Protein AF-A0AAN8GAV7-F1 (afdb_monomer_lite)

Organism: Trichostrongylus colubriformis (NCBI:txid6319)

Foldseek 3Di:
DDQDDDLQQF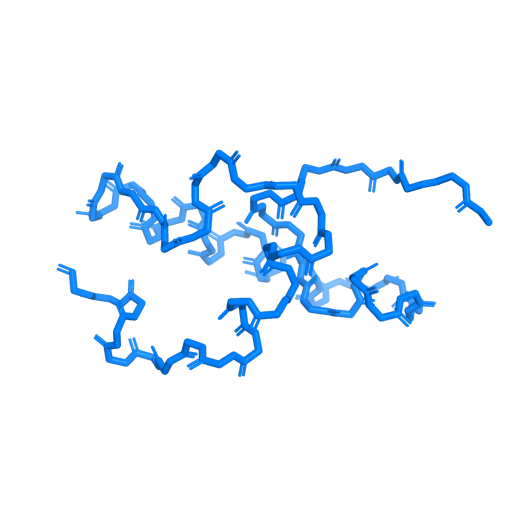DLCSLVVHDDDPVRVVSSVVSVVLCVQVVDAPCPPHDNNVSSVCNVVQDPVNSND

InterPro domains:
  IPR011009 Protein kinase-like domain superfamily [SSF56112] (2-50)
  IPR050235 Casein kinase 1/Serine/threonine-protein kinase-like [PTHR11909] (3-65)

pLDDT: mean 92.83, std 6.05, range [60.94, 96.81]

Sequence (65 aa):
VMFRGTVRYCSLNVHQYKEQGRHDDLYGALFSMIECLTATLPWKGMIRKEAGRVKENTTDTALCK

Structure (mmCIF, N/CA/C/O backbone):
data_AF-A0AAN8GAV7-F1
#
_entry.id   AF-A0AAN8GAV7-F1
#
loop_
_atom_site.group_PDB
_atom_site.id
_atom_site.type_symbol
_atom_site.label_atom_id
_atom_site.label_alt_id
_atom_site.label_comp_id
_atom_site.label_asym_id
_atom_site.label_entity_id
_atom_site.label_seq_id
_atom_site.pdbx_PDB_ins_code
_atom_site.Cartn_x
_atom_site.Cartn_y
_atom_site.Cartn_z
_atom_site.occupancy
_atom_site.B_iso_or_equiv
_atom_site.auth_seq_id
_atom_site.auth_comp_id
_atom_site.auth_asym_id
_atom_site.auth_atom_id
_atom_site.pdbx_PDB_model_num
ATOM 1 N N . VAL A 1 1 ? 1.425 -2.382 -22.163 1.00 60.94 1 VAL A N 1
ATOM 2 C CA . VAL A 1 1 ? 1.993 -3.519 -21.396 1.00 60.94 1 VAL A CA 1
ATOM 3 C C . VAL A 1 1 ? 0.886 -4.143 -20.560 1.00 60.94 1 VAL A C 1
ATOM 5 O O . VAL A 1 1 ? 0.108 -3.403 -19.969 1.00 60.94 1 VAL A O 1
ATOM 8 N N . MET A 1 2 ? 0.768 -5.472 -20.551 1.00 75.88 2 MET A N 1
ATOM 9 C CA . MET A 1 2 ? -0.173 -6.180 -19.674 1.00 75.88 2 MET A CA 1
ATOM 10 C C . MET A 1 2 ? 0.247 -5.981 -18.211 1.00 75.88 2 MET A C 1
ATOM 12 O O . MET A 1 2 ? 1.425 -6.126 -17.891 1.00 75.88 2 MET A O 1
ATOM 16 N N . PHE A 1 3 ? -0.691 -5.619 -17.333 1.00 81.69 3 PHE A N 1
ATOM 17 C CA . PHE A 1 3 ? -0.411 -5.467 -15.903 1.00 81.69 3 PHE A CA 1
ATOM 18 C C . PHE A 1 3 ? 0.059 -6.800 -15.315 1.00 81.69 3 PHE A C 1
ATOM 20 O O . PHE A 1 3 ? -0.572 -7.833 -15.537 1.00 81.69 3 PHE A O 1
ATOM 27 N N . ARG A 1 4 ? 1.157 -6.765 -14.561 1.00 82.25 4 ARG A N 1
ATOM 28 C CA . ARG A 1 4 ? 1.674 -7.900 -13.795 1.00 82.25 4 ARG A CA 1
ATOM 29 C C . ARG A 1 4 ? 1.703 -7.504 -12.322 1.00 82.25 4 ARG A C 1
ATOM 31 O O . ARG A 1 4 ? 2.040 -6.367 -12.008 1.00 82.25 4 ARG A O 1
ATOM 38 N N . GLY A 1 5 ? 1.341 -8.437 -11.446 1.00 86.56 5 GLY A N 1
ATOM 39 C CA . GLY A 1 5 ? 1.319 -8.239 -9.996 1.00 86.56 5 GLY A CA 1
ATOM 40 C C . GLY A 1 5 ? -0.083 -8.267 -9.389 1.00 86.56 5 GLY A C 1
ATOM 41 O O . GLY A 1 5 ? -1.082 -8.512 -10.066 1.00 86.56 5 GLY A O 1
ATOM 42 N N . THR A 1 6 ? -0.149 -8.017 -8.083 1.00 93.50 6 THR A N 1
ATOM 43 C CA . THR A 1 6 ? -1.387 -8.083 -7.300 1.00 93.50 6 THR A CA 1
ATOM 44 C C . THR A 1 6 ? -1.921 -6.676 -7.059 1.00 93.50 6 THR A C 1
ATOM 46 O O . THR A 1 6 ? -1.307 -5.895 -6.333 1.00 93.50 6 THR A O 1
ATOM 49 N N . VAL A 1 7 ? -3.096 -6.360 -7.619 1.00 95.06 7 VAL A N 1
ATOM 50 C CA . VAL A 1 7 ? -3.760 -5.037 -7.519 1.00 95.06 7 VAL A CA 1
ATOM 51 C C . VAL A 1 7 ? -3.813 -4.511 -6.083 1.00 95.06 7 VAL A C 1
ATOM 53 O O . VAL A 1 7 ? -3.650 -3.311 -5.850 1.00 95.06 7 VAL A O 1
ATOM 56 N N . ARG A 1 8 ? -4.009 -5.412 -5.115 1.00 95.38 8 ARG A N 1
ATOM 57 C CA . ARG A 1 8 ? -4.100 -5.091 -3.691 1.00 95.38 8 ARG A CA 1
ATOM 58 C C . ARG A 1 8 ? -2.802 -4.506 -3.129 1.00 95.38 8 ARG A C 1
ATOM 60 O O . ARG A 1 8 ? -2.873 -3.481 -2.456 1.00 95.38 8 ARG A O 1
ATOM 67 N N . TYR A 1 9 ? -1.647 -5.070 -3.474 1.00 96.56 9 TYR A N 1
ATOM 68 C CA . TYR A 1 9 ? -0.358 -4.721 -2.860 1.00 96.56 9 TYR A CA 1
ATOM 69 C C . TYR A 1 9 ? 0.549 -3.872 -3.753 1.00 96.56 9 TYR A C 1
ATOM 71 O O . TYR A 1 9 ? 1.515 -3.307 -3.267 1.00 96.56 9 TYR A O 1
ATOM 79 N N . CYS A 1 10 ? 0.255 -3.721 -5.046 1.00 95.31 10 CYS A N 1
ATOM 80 C CA . CYS A 1 10 ? 1.090 -2.872 -5.894 1.00 95.31 10 CYS A CA 1
ATOM 81 C C . CYS A 1 10 ? 1.009 -1.394 -5.466 1.00 95.31 10 CYS A C 1
ATOM 83 O O . CYS A 1 10 ? -0.052 -0.912 -5.052 1.00 95.31 10 CYS A O 1
ATOM 85 N N . SER A 1 11 ? 2.108 -0.658 -5.597 1.00 95.56 11 SER A N 1
ATOM 86 C CA . SER A 1 11 ? 2.140 0.779 -5.323 1.00 95.56 11 SER A CA 1
ATOM 87 C C . SER A 1 11 ? 1.255 1.576 -6.298 1.00 95.56 11 SER A C 1
ATOM 89 O O . SER A 1 11 ? 0.760 1.058 -7.309 1.00 95.56 11 SER A O 1
ATOM 91 N N . LEU A 1 12 ? 1.075 2.870 -6.018 1.00 95.12 12 LEU A N 1
ATOM 92 C CA . LEU A 1 12 ? 0.372 3.785 -6.921 1.00 95.12 12 LEU A CA 1
ATOM 93 C C . LEU A 1 12 ? 1.118 3.972 -8.257 1.00 95.12 12 LEU A C 1
ATOM 95 O O . LEU A 1 12 ? 0.483 4.138 -9.298 1.00 95.12 12 LEU A O 1
ATOM 99 N N . ASN A 1 13 ? 2.449 3.845 -8.262 1.00 94.81 13 ASN A N 1
ATOM 100 C CA . ASN A 1 13 ? 3.270 3.940 -9.472 1.00 94.81 13 ASN A CA 1
ATOM 101 C C . ASN A 1 13 ? 2.887 2.879 -10.511 1.00 94.81 13 ASN A C 1
ATOM 103 O O . ASN A 1 13 ? 2.772 3.191 -11.697 1.00 94.81 13 ASN A O 1
ATOM 107 N N . VAL A 1 14 ? 2.597 1.650 -10.067 1.00 93.56 14 VAL A N 1
ATOM 108 C CA . VAL A 1 14 ? 2.177 0.558 -10.963 1.00 93.56 14 VAL A CA 1
ATOM 109 C C . VAL A 1 14 ? 0.801 0.836 -11.579 1.00 93.56 14 VAL A C 1
ATOM 111 O O . VAL A 1 14 ? 0.521 0.462 -12.723 1.00 93.56 14 VAL A O 1
ATOM 114 N N . HIS A 1 15 ? -0.082 1.531 -10.857 1.00 92.69 15 HIS A N 1
ATOM 115 C CA . HIS A 1 15 ? -1.358 1.998 -11.413 1.00 92.69 15 HIS A CA 1
ATOM 116 C C . HIS A 1 15 ? -1.161 3.091 -12.463 1.00 92.69 15 HIS A C 1
ATOM 118 O O . HIS A 1 15 ? -1.866 3.091 -13.469 1.00 92.69 15 HIS A O 1
ATOM 124 N N . GLN A 1 16 ? -0.160 3.949 -12.269 1.00 92.62 16 GLN A N 1
ATOM 125 C CA . GLN A 1 16 ? 0.211 5.047 -13.167 1.00 92.62 16 GLN A CA 1
ATOM 126 C C . GLN A 1 16 ? 1.147 4.626 -14.316 1.00 92.62 16 GLN A C 1
ATOM 128 O O . GLN A 1 16 ? 1.593 5.482 -15.074 1.00 92.62 16 GLN A O 1
ATOM 133 N N . TYR A 1 17 ? 1.438 3.328 -14.469 1.00 91.62 17 TYR A N 1
ATOM 134 C CA . TYR A 1 17 ? 2.356 2.791 -15.486 1.00 91.62 17 TYR A CA 1
ATOM 135 C C . TYR A 1 17 ? 3.776 3.377 -15.431 1.00 91.62 17 TYR A C 1
ATOM 137 O O . TYR A 1 17 ? 4.469 3.422 -16.447 1.00 91.62 17 TYR A O 1
ATOM 145 N N . LYS A 1 18 ? 4.215 3.809 -14.247 1.00 93.06 18 LYS A N 1
ATOM 146 C CA . LYS A 1 18 ? 5.598 4.229 -14.018 1.00 93.06 18 LYS A CA 1
ATOM 147 C C . LYS A 1 18 ? 6.513 3.008 -13.921 1.00 93.06 18 LYS A C 1
ATOM 149 O O . LYS A 1 18 ? 6.056 1.899 -13.635 1.00 93.06 18 LYS A O 1
ATOM 154 N N . GLU A 1 19 ? 7.800 3.225 -14.169 1.00 93.00 19 GLU A N 1
ATOM 155 C CA . GLU A 1 19 ? 8.820 2.194 -13.990 1.00 93.00 19 GLU A CA 1
ATOM 156 C C . GLU A 1 19 ? 8.843 1.719 -12.533 1.00 93.00 19 GLU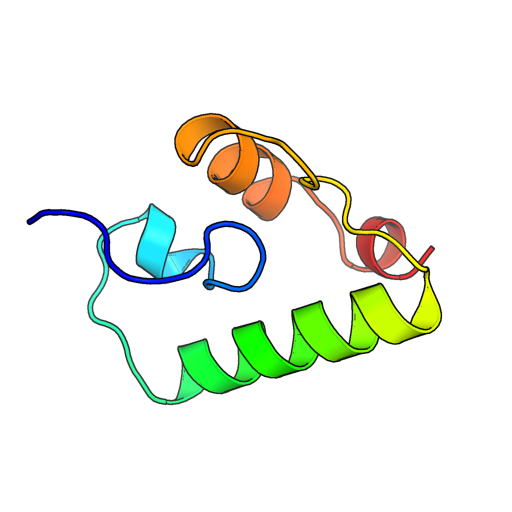 A C 1
ATOM 158 O O . GLU A 1 19 ? 8.800 2.527 -11.603 1.00 93.00 19 GLU A O 1
ATOM 163 N N . GLN A 1 20 ? 8.857 0.398 -12.352 1.00 91.69 20 GLN A N 1
ATOM 164 C CA . GLN A 1 20 ? 8.881 -0.214 -11.029 1.00 91.69 20 GLN A CA 1
ATOM 165 C C . GLN A 1 20 ? 10.307 -0.214 -10.492 1.00 91.69 20 GLN A C 1
ATOM 167 O O . GLN A 1 20 ? 11.228 -0.659 -11.175 1.00 91.69 20 GLN A O 1
ATOM 172 N N . GLY A 1 21 ? 10.474 0.245 -9.259 1.00 93.25 21 GLY A N 1
ATOM 173 C CA . GLY A 1 21 ? 11.740 0.204 -8.540 1.00 93.25 21 GLY A CA 1
ATOM 174 C C . GLY A 1 21 ? 11.596 -0.461 -7.178 1.00 93.25 21 GLY A C 1
ATOM 175 O O . GLY A 1 21 ? 10.507 -0.828 -6.746 1.00 93.25 21 GLY A O 1
ATOM 176 N N . ARG A 1 22 ? 12.714 -0.568 -6.457 1.00 95.75 22 ARG A N 1
ATOM 177 C CA . ARG A 1 22 ? 12.77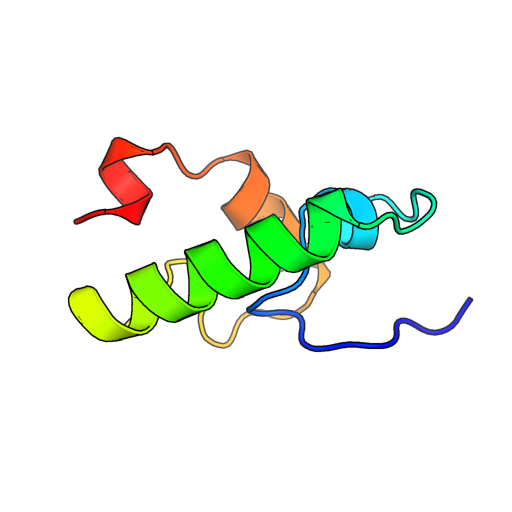7 -1.209 -5.128 1.00 95.75 22 ARG A CA 1
ATOM 178 C C . ARG A 1 22 ? 11.856 -0.555 -4.090 1.00 95.75 22 ARG A C 1
ATOM 180 O O . ARG A 1 22 ? 11.468 -1.190 -3.116 1.00 95.75 22 ARG A O 1
ATOM 187 N N . HIS A 1 23 ? 11.511 0.720 -4.269 1.00 94.81 23 HIS A N 1
ATOM 188 C CA . HIS A 1 23 ? 10.554 1.419 -3.407 1.00 94.81 23 HIS A CA 1
ATOM 189 C C . HIS A 1 23 ? 9.137 0.847 -3.532 1.00 94.81 23 HIS A C 1
ATOM 191 O O . HIS A 1 23 ? 8.383 0.891 -2.565 1.00 94.81 23 HIS A O 1
ATOM 197 N N . ASP A 1 24 ? 8.768 0.278 -4.681 1.00 95.62 24 ASP A N 1
ATOM 198 C CA . ASP A 1 24 ? 7.447 -0.321 -4.883 1.00 95.62 24 ASP A CA 1
ATOM 199 C C . ASP A 1 24 ? 7.281 -1.625 -4.087 1.00 95.62 24 ASP A C 1
ATOM 201 O O . ASP A 1 24 ? 6.179 -1.910 -3.611 1.00 95.62 24 ASP A O 1
ATOM 205 N N . ASP A 1 25 ? 8.375 -2.354 -3.848 1.00 94.69 25 ASP A N 1
ATOM 206 C CA . ASP A 1 25 ? 8.390 -3.519 -2.955 1.00 94.69 25 ASP A CA 1
ATOM 207 C C . ASP A 1 25 ? 8.108 -3.1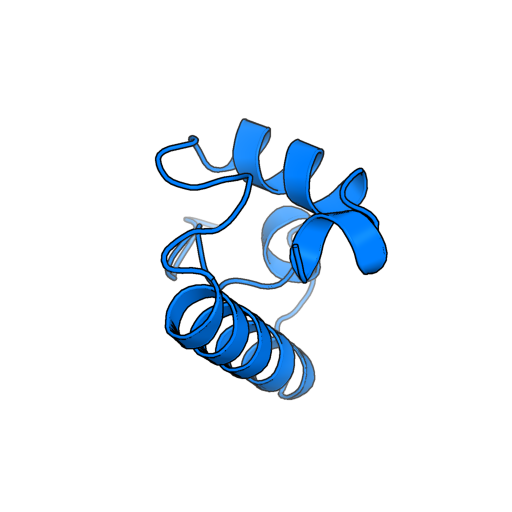17 -1.498 1.00 94.69 25 ASP A C 1
ATOM 209 O O . ASP A 1 25 ? 7.370 -3.810 -0.795 1.00 94.69 25 ASP A O 1
ATOM 213 N N . LEU A 1 26 ? 8.627 -1.962 -1.050 1.00 96.69 26 LEU A N 1
ATOM 214 C CA . LEU A 1 26 ? 8.346 -1.430 0.291 1.00 96.69 26 LEU A CA 1
ATOM 215 C C . LEU A 1 26 ? 6.864 -1.080 0.459 1.00 96.69 26 LEU A C 1
ATOM 217 O O . LEU A 1 26 ? 6.284 -1.378 1.501 1.00 96.69 26 LEU A O 1
ATOM 221 N N . TYR A 1 27 ? 6.226 -0.511 -0.571 1.00 95.44 27 TYR A N 1
ATOM 222 C CA . TYR A 1 27 ? 4.776 -0.287 -0.561 1.00 95.44 27 TYR A CA 1
ATOM 223 C C . TYR A 1 27 ? 3.994 -1.600 -0.477 1.00 95.44 27 TYR A C 1
ATOM 225 O O . TYR A 1 27 ? 3.031 -1.693 0.285 1.00 95.44 27 TYR A O 1
ATOM 233 N N . GLY A 1 28 ? 4.416 -2.628 -1.220 1.00 96.06 28 GLY A N 1
ATOM 234 C CA . GLY A 1 28 ? 3.801 -3.953 -1.151 1.00 96.06 28 GLY A CA 1
ATOM 235 C C . GLY A 1 28 ? 3.904 -4.585 0.234 1.00 96.06 28 GLY A C 1
ATOM 236 O O . GLY A 1 28 ? 2.906 -5.094 0.755 1.00 96.06 28 GLY A O 1
ATOM 237 N N . ALA A 1 29 ? 5.078 -4.493 0.862 1.00 96.75 29 ALA A N 1
ATOM 238 C CA . ALA A 1 29 ? 5.292 -4.951 2.230 1.00 96.75 29 ALA A CA 1
ATOM 239 C C . ALA A 1 29 ? 4.434 -4.162 3.231 1.00 96.75 29 ALA A C 1
ATOM 241 O O . ALA A 1 29 ? 3.763 -4.766 4.066 1.00 96.75 29 ALA A O 1
ATOM 242 N N . LEU A 1 30 ? 4.385 -2.832 3.108 1.00 95.81 30 LEU A N 1
ATOM 243 C CA . LEU A 1 30 ? 3.576 -1.969 3.968 1.00 95.81 30 LEU A CA 1
ATOM 244 C C . LEU A 1 30 ? 2.089 -2.325 3.898 1.00 95.81 30 LEU A C 1
ATOM 246 O O . LEU A 1 30 ? 1.471 -2.560 4.932 1.00 95.81 30 LEU A O 1
ATOM 250 N N . PHE A 1 31 ? 1.515 -2.431 2.697 1.00 96.12 31 PHE A N 1
ATOM 251 C CA . PHE A 1 31 ? 0.108 -2.810 2.548 1.00 96.12 31 PHE A CA 1
ATOM 252 C C . PHE A 1 31 ? -0.182 -4.216 3.086 1.00 96.12 31 PHE A C 1
ATOM 254 O O . PHE A 1 31 ? -1.256 -4.436 3.641 1.00 96.12 31 PHE A O 1
ATOM 261 N N . SER A 1 32 ? 0.767 -5.148 2.961 1.00 96.56 32 SER A N 1
ATOM 262 C CA . SER A 1 32 ? 0.639 -6.494 3.535 1.00 96.56 32 SER A CA 1
ATOM 263 C C . SER A 1 32 ? 0.648 -6.465 5.068 1.00 96.56 32 SER A C 1
ATOM 265 O O . SER A 1 32 ? -0.156 -7.148 5.697 1.00 96.56 32 SER A O 1
ATOM 267 N N . MET A 1 33 ? 1.512 -5.647 5.680 1.00 96.69 33 MET A N 1
ATOM 268 C CA . MET A 1 33 ? 1.542 -5.455 7.136 1.00 96.69 33 MET A CA 1
ATOM 269 C C . MET A 1 33 ? 0.260 -4.796 7.647 1.00 96.69 33 MET A C 1
ATOM 271 O O . MET A 1 33 ? -0.294 -5.241 8.646 1.00 96.69 33 MET A O 1
ATOM 275 N N . ILE A 1 34 ? -0.238 -3.774 6.950 1.00 95.75 34 ILE A N 1
ATOM 276 C CA . ILE A 1 34 ? -1.486 -3.098 7.319 1.00 95.75 34 ILE A CA 1
ATOM 277 C C . ILE A 1 34 ? -2.655 -4.078 7.248 1.00 95.75 34 ILE A C 1
ATOM 279 O O . ILE A 1 34 ? -3.372 -4.212 8.230 1.00 95.75 34 ILE A O 1
ATOM 283 N N . GLU A 1 35 ? -2.800 -4.833 6.154 1.00 95.69 35 GLU A N 1
ATOM 284 C CA . GLU A 1 35 ? -3.864 -5.841 6.049 1.00 95.69 35 GLU A CA 1
ATOM 285 C C . GLU A 1 35 ? -3.752 -6.921 7.135 1.00 95.69 35 GLU A C 1
ATOM 287 O O . GLU A 1 35 ? -4.770 -7.411 7.612 1.00 95.69 35 GLU A O 1
ATOM 292 N N . CYS A 1 36 ? -2.535 -7.280 7.553 1.00 96.38 36 CYS A N 1
ATOM 293 C CA . CYS A 1 36 ? -2.318 -8.204 8.665 1.00 96.38 36 CYS A CA 1
ATOM 294 C C . CYS A 1 36 ? -2.852 -7.642 9.996 1.00 96.38 36 CYS A C 1
ATOM 296 O O . CYS A 1 36 ? -3.447 -8.380 10.778 1.00 96.38 36 CYS A O 1
ATOM 298 N N . LEU A 1 37 ? -2.680 -6.338 10.240 1.00 95.69 37 LEU A N 1
ATOM 299 C CA . LEU A 1 37 ? -3.089 -5.672 11.481 1.00 95.69 37 LEU A CA 1
ATOM 300 C C . LEU A 1 37 ? -4.576 -5.285 11.506 1.00 95.69 37 LEU A C 1
ATOM 302 O O . LEU A 1 37 ? -5.210 -5.392 12.551 1.00 95.69 37 LEU A O 1
ATOM 306 N N . THR A 1 38 ? -5.142 -4.852 10.377 1.00 94.12 38 THR A N 1
ATOM 307 C CA . THR A 1 38 ? -6.524 -4.337 10.275 1.00 94.12 38 THR A CA 1
ATOM 308 C C . THR A 1 38 ? -7.494 -5.334 9.626 1.00 94.12 38 THR A C 1
ATOM 310 O O . THR A 1 38 ? -8.681 -5.050 9.467 1.00 94.12 38 THR A O 1
ATOM 313 N N . ALA A 1 39 ? -7.001 -6.510 9.214 1.00 94.31 39 ALA A N 1
ATOM 314 C CA . ALA A 1 39 ? -7.710 -7.559 8.468 1.00 94.31 39 ALA A CA 1
ATOM 315 C C . ALA A 1 39 ? -8.245 -7.153 7.073 1.00 94.31 39 ALA A C 1
ATOM 317 O O . ALA A 1 39 ? -8.841 -7.976 6.355 1.00 94.31 39 ALA A O 1
ATOM 318 N N . THR A 1 40 ? -8.057 -5.899 6.648 1.00 94.69 40 THR A N 1
ATOM 319 C CA . THR A 1 40 ? -8.580 -5.412 5.371 1.00 94.69 40 THR A CA 1
ATOM 320 C C . THR A 1 40 ? -7.795 -4.232 4.806 1.00 94.69 40 THR A C 1
ATOM 322 O O . THR A 1 40 ? -7.056 -3.545 5.497 1.00 94.69 40 THR A O 1
ATOM 325 N N . LEU A 1 41 ? -7.991 -3.972 3.515 1.00 95.94 41 LEU A N 1
ATOM 326 C CA . LEU A 1 41 ? -7.566 -2.736 2.865 1.00 95.94 41 LEU A CA 1
ATOM 327 C C . LEU A 1 41 ? -8.793 -2.062 2.244 1.00 95.94 41 LEU A C 1
ATOM 329 O O . LEU A 1 41 ? -9.674 -2.773 1.746 1.00 95.94 41 LEU A O 1
ATOM 333 N N . PRO A 1 42 ? -8.850 -0.719 2.180 1.00 95.69 42 PRO A N 1
ATOM 334 C CA . PRO A 1 42 ? -10.012 -0.001 1.642 1.00 95.69 42 PRO A CA 1
ATOM 335 C C . PRO A 1 42 ? -10.381 -0.389 0.202 1.00 95.69 42 PRO A C 1
ATOM 337 O O . PRO A 1 42 ? -11.534 -0.291 -0.202 1.00 95.69 42 PRO A O 1
ATOM 340 N N . TRP A 1 43 ? -9.405 -0.866 -0.574 1.00 95.81 43 TRP A N 1
ATOM 341 C CA . TRP A 1 43 ? -9.559 -1.307 -1.965 1.00 95.81 43 TRP A CA 1
ATOM 342 C C . TRP A 1 43 ? -9.647 -2.834 -2.135 1.00 95.81 43 TRP A C 1
ATOM 344 O O . TRP A 1 43 ? -9.385 -3.370 -3.218 1.00 95.81 43 TRP A O 1
ATOM 354 N N . LYS A 1 44 ? -9.970 -3.580 -1.074 1.00 94.56 44 LYS A N 1
ATOM 355 C CA . LYS A 1 44 ? -10.130 -5.039 -1.135 1.00 94.56 44 LYS A CA 1
ATOM 356 C C . LYS A 1 44 ? -11.264 -5.417 -2.097 1.00 94.56 44 LYS A C 1
ATOM 358 O O . LYS A 1 44 ? -12.393 -4.976 -1.943 1.00 94.56 44 LYS A O 1
ATOM 363 N N . GLY A 1 45 ? -10.954 -6.256 -3.090 1.00 93.56 45 GLY A N 1
ATOM 364 C CA . GLY A 1 45 ? -11.933 -6.754 -4.070 1.00 93.56 45 GLY A CA 1
ATOM 365 C C . GLY A 1 45 ? -12.233 -5.802 -5.233 1.00 93.56 45 GLY A C 1
ATOM 366 O O . GLY A 1 45 ? -12.973 -6.178 -6.135 1.00 93.56 45 GLY A O 1
ATOM 367 N N . MET A 1 46 ? -11.637 -4.608 -5.253 1.00 95.94 46 MET A N 1
ATOM 368 C CA . MET A 1 46 ? -11.825 -3.649 -6.340 1.00 95.94 46 MET A CA 1
ATOM 369 C C . MET A 1 46 ? -10.992 -4.010 -7.571 1.00 95.94 46 MET A C 1
ATOM 371 O O . MET A 1 46 ? -9.870 -4.521 -7.469 1.00 95.94 46 MET A O 1
ATOM 375 N N . ILE A 1 47 ? -11.512 -3.675 -8.752 1.00 94.69 47 ILE A N 1
ATOM 376 C CA . ILE A 1 47 ? -10.750 -3.780 -10.000 1.00 94.69 47 ILE A CA 1
ATOM 377 C C . ILE A 1 47 ? -9.636 -2.728 -10.041 1.00 94.69 47 ILE A C 1
ATOM 379 O O . ILE A 1 47 ? -9.703 -1.697 -9.374 1.00 94.69 47 ILE A O 1
ATOM 383 N N . ARG A 1 48 ? -8.604 -2.950 -10.866 1.00 92.56 48 ARG A N 1
ATOM 384 C CA . ARG A 1 48 ? -7.384 -2.117 -10.906 1.00 92.56 48 ARG A CA 1
ATOM 385 C C . ARG A 1 48 ? -7.654 -0.608 -10.936 1.00 92.56 48 ARG A C 1
ATOM 387 O O . ARG A 1 48 ? -7.054 0.125 -10.159 1.00 92.56 48 ARG A O 1
ATOM 394 N N . LYS A 1 49 ? -8.549 -0.151 -11.819 1.00 93.31 49 LYS A N 1
ATOM 395 C CA . LYS A 1 49 ? -8.852 1.279 -11.994 1.00 93.31 49 LYS A CA 1
ATOM 396 C C . LYS A 1 49 ? -9.461 1.895 -10.729 1.00 93.31 49 LYS A C 1
ATOM 398 O O . LYS A 1 49 ? -9.082 2.992 -10.334 1.00 93.31 49 LYS A O 1
ATOM 403 N N . GLU A 1 50 ? -10.375 1.176 -10.089 1.00 95.75 50 GLU A N 1
ATOM 404 C CA . GLU A 1 50 ? -11.027 1.606 -8.850 1.00 95.75 50 GLU A CA 1
ATOM 405 C C . GLU A 1 50 ? -10.051 1.574 -7.677 1.00 95.75 50 GLU A C 1
ATOM 407 O O . GLU A 1 50 ? -9.931 2.563 -6.960 1.00 95.75 50 GLU A O 1
ATOM 412 N N . ALA A 1 51 ? -9.285 0.487 -7.546 1.00 96.44 51 ALA A N 1
ATOM 413 C CA . ALA A 1 51 ? -8.266 0.345 -6.516 1.00 96.44 51 ALA A CA 1
ATOM 414 C C . ALA A 1 51 ? -7.213 1.457 -6.598 1.00 96.44 51 ALA A C 1
ATOM 416 O O . ALA A 1 51 ? -6.840 2.010 -5.570 1.00 96.44 51 ALA A O 1
ATOM 417 N N . GLY A 1 52 ? -6.765 1.823 -7.805 1.00 95.94 52 GLY A N 1
ATOM 418 C CA . GLY A 1 52 ? -5.846 2.943 -8.012 1.00 95.94 52 GLY A CA 1
ATOM 419 C C . GLY A 1 52 ? -6.429 4.273 -7.528 1.00 95.94 52 GLY A C 1
ATOM 420 O O . GLY A 1 52 ? -5.768 4.992 -6.785 1.00 95.94 52 GLY A O 1
ATOM 421 N N . ARG A 1 53 ? -7.696 4.559 -7.863 1.00 96.62 53 ARG A N 1
ATOM 422 C CA . ARG A 1 53 ? -8.382 5.777 -7.405 1.00 96.62 53 ARG A CA 1
ATOM 423 C C . ARG A 1 53 ? -8.552 5.803 -5.888 1.00 96.62 53 ARG A C 1
ATOM 425 O O . ARG A 1 53 ? -8.341 6.839 -5.270 1.00 96.62 53 ARG A O 1
ATOM 432 N N . VAL A 1 54 ? -8.935 4.686 -5.271 1.00 96.81 54 VAL A N 1
ATOM 433 C CA . VAL A 1 54 ? -9.088 4.626 -3.810 1.00 96.81 54 VAL A CA 1
ATOM 434 C C . VAL A 1 54 ? -7.731 4.771 -3.126 1.00 96.81 54 VAL A C 1
ATOM 436 O O . VAL A 1 54 ? -7.636 5.546 -2.183 1.00 96.81 54 VAL A O 1
ATOM 439 N N . LYS A 1 55 ? -6.668 4.131 -3.632 1.00 95.75 55 LYS A N 1
ATOM 440 C CA . LYS A 1 55 ? -5.293 4.301 -3.126 1.00 95.75 55 LYS A CA 1
ATOM 441 C C . LYS A 1 55 ? -4.834 5.757 -3.134 1.00 95.75 55 LYS A C 1
ATOM 443 O O . LYS A 1 55 ? -4.238 6.195 -2.164 1.00 95.75 55 LYS A O 1
ATOM 448 N N . GLU A 1 56 ? -5.133 6.496 -4.199 1.00 95.69 56 GLU A N 1
ATOM 449 C CA . GLU A 1 56 ? -4.769 7.914 -4.329 1.00 95.69 56 GLU A CA 1
ATOM 450 C C . GL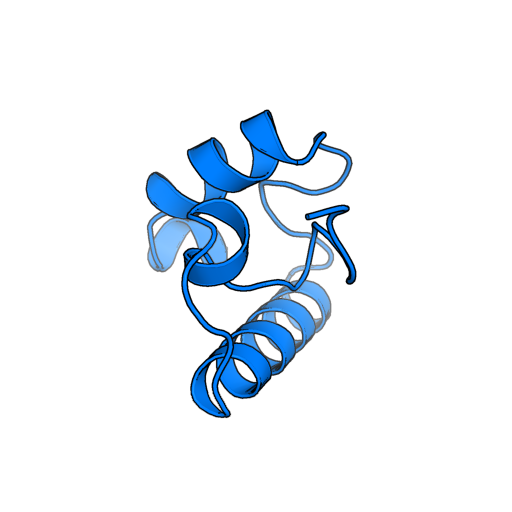U A 1 56 ? -5.522 8.825 -3.348 1.00 95.69 56 GLU A C 1
ATOM 452 O O . GLU A 1 56 ? -4.978 9.825 -2.897 1.00 95.69 56 GLU A O 1
ATOM 457 N N . ASN A 1 57 ? -6.762 8.470 -2.996 1.00 95.88 57 ASN A N 1
ATOM 458 C CA . ASN A 1 57 ? -7.620 9.275 -2.116 1.00 95.88 57 ASN A CA 1
ATOM 459 C C . ASN A 1 57 ? -7.631 8.800 -0.652 1.00 95.88 57 ASN A C 1
ATOM 461 O O . ASN A 1 57 ? -8.262 9.431 0.195 1.00 95.88 57 ASN A O 1
ATOM 465 N N . THR A 1 58 ? -6.986 7.674 -0.342 1.00 94.75 58 THR A N 1
ATOM 466 C CA . THR A 1 58 ? -6.932 7.142 1.023 1.00 94.75 58 THR A CA 1
ATOM 467 C C . THR A 1 58 ? -5.858 7.883 1.806 1.00 94.75 58 THR A C 1
ATOM 469 O O . THR A 1 58 ? -4.695 7.881 1.418 1.00 94.75 58 THR A O 1
ATOM 472 N N . THR A 1 59 ? -6.240 8.490 2.926 1.00 93.38 59 THR A N 1
ATOM 473 C CA . THR A 1 59 ? -5.294 9.113 3.858 1.00 93.38 59 THR A CA 1
ATOM 474 C C . THR A 1 59 ? -4.648 8.070 4.767 1.00 93.38 59 THR A C 1
ATOM 476 O O . THR A 1 59 ? -5.245 7.029 5.042 1.00 93.38 59 THR A O 1
ATOM 479 N N . ASP A 1 60 ? -3.470 8.371 5.314 1.00 90.44 60 ASP A N 1
ATOM 480 C CA . ASP A 1 60 ? -2.751 7.454 6.214 1.00 90.44 60 ASP A CA 1
ATOM 481 C C . ASP A 1 60 ? -3.593 7.064 7.437 1.00 90.44 60 ASP A C 1
ATOM 483 O O . ASP A 1 60 ? -3.649 5.902 7.836 1.00 90.44 60 ASP A O 1
ATOM 487 N N . THR A 1 61 ? -4.341 8.021 7.994 1.00 89.06 61 THR A N 1
ATOM 488 C CA . THR A 1 61 ? -5.265 7.760 9.105 1.00 89.06 61 THR A CA 1
ATOM 489 C C . THR A 1 61 ? -6.409 6.836 8.702 1.00 89.06 61 THR A C 1
ATOM 491 O O . THR A 1 61 ? -6.878 6.069 9.529 1.00 89.06 61 THR A O 1
ATOM 494 N N . ALA A 1 62 ? -6.902 6.911 7.464 1.00 88.69 62 ALA A N 1
ATOM 495 C CA . ALA A 1 62 ? -7.944 6.005 6.985 1.00 88.69 62 ALA A CA 1
ATOM 496 C C . ALA A 1 62 ? -7.397 4.606 6.676 1.00 88.69 62 ALA A C 1
ATOM 498 O O . ALA A 1 62 ? -8.140 3.634 6.770 1.00 88.69 62 ALA A O 1
ATOM 499 N N . LEU A 1 63 ? -6.117 4.510 6.315 1.00 88.38 63 LEU A N 1
ATOM 500 C CA . LEU A 1 63 ? -5.459 3.256 5.977 1.00 88.38 63 LEU A CA 1
ATOM 501 C C . LEU A 1 63 ? -5.143 2.400 7.214 1.00 88.38 63 LEU A C 1
ATOM 503 O O . LEU A 1 63 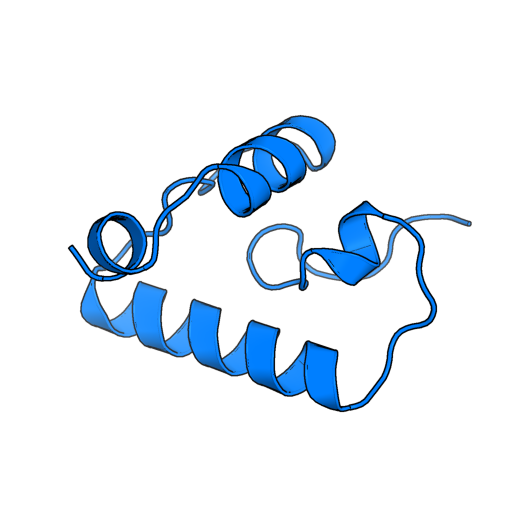? -5.224 1.179 7.137 1.00 88.38 63 LEU A O 1
ATOM 507 N N . CYS A 1 64 ? -4.803 3.039 8.335 1.00 86.00 64 CYS A N 1
ATOM 508 C CA . CYS A 1 64 ? -4.406 2.380 9.585 1.00 86.00 64 CYS A CA 1
ATOM 509 C C . CYS A 1 64 ? -5.535 2.272 10.631 1.00 86.00 64 CYS A C 1
ATOM 511 O O . CYS A 1 64 ? -5.244 2.073 11.810 1.00 86.00 64 CYS A O 1
ATOM 513 N N . LYS A 1 65 ? -6.796 2.462 10.228 1.00 74.38 65 LYS A N 1
ATOM 514 C CA . LYS A 1 65 ? -7.977 2.202 11.069 1.00 74.38 65 LYS A CA 1
ATOM 515 C C . LYS A 1 65 ? -8.330 0.723 11.061 1.00 74.38 65 LYS A C 1
ATOM 517 O O . LYS A 1 65 ? -8.739 0.246 12.138 1.00 74.38 65 LYS A O 1
#

Radius of gyration: 11.25 Å; chains: 1; bounding box: 25×18×33 Å

Secondary structure (DSSP, 8-state):
----S-TTTS-HHHHTTPPP-HHHHHHHHHHHHHHHHHS--TTTT--HHHHHHHHHH--HHHHT-